Protein AF-A0A8T4EP90-F1 (afdb_monomer)

Foldseek 3Di:
DALQVVLLVLLQLPVLLVLLLQLVLQCVQQVHDCQLQVLSVLLNVLSPDDPPDHDHYHHDPFVVSSLVSLVVSLVVLVVSLVVLVVSLVVLVVVLVVCVVPVVVNVPSNVSSVNRNVSSVSSNVSSVSSNVSSVCSQVSNPDVSVVQNVQVVVVHDDPDRDHVVVPDPDDPPPPDD

Solvent-accessible surface area (backbone atoms only — not comparable to full-atom values): 9511 Å² total; per-residue (Å²): 133,53,70,41,56,53,30,52,59,69,37,58,35,58,67,62,10,48,53,31,39,43,52,44,23,12,42,51,55,58,65,54,58,68,75,44,48,42,28,43,49,50,25,10,45,48,35,65,44,62,89,85,74,78,59,87,37,71,45,62,87,30,42,59,61,50,47,48,52,51,53,52,52,47,51,52,38,50,52,51,39,52,54,41,52,54,50,47,55,52,46,51,52,52,43,57,60,33,62,76,45,47,88,84,24,52,66,63,43,51,39,45,65,64,18,51,60,46,34,54,51,32,42,55,27,36,52,52,24,46,56,27,53,73,46,28,36,64,51,54,31,71,72,43,31,53,52,44,54,42,46,76,72,75,44,79,77,96,62,82,47,36,69,88,77,70,46,82,72,73,79,82,72,80,74,130

Structure (mmCIF, N/CA/C/O backbone):
data_AF-A0A8T4EP90-F1
#
_entry.id   AF-A0A8T4EP90-F1
#
loop_
_atom_site.group_PDB
_atom_site.id
_atom_site.type_symbol
_atom_site.label_atom_id
_atom_site.label_alt_id
_atom_site.label_comp_id
_atom_site.label_asym_id
_atom_site.label_entity_id
_atom_site.label_seq_id
_atom_site.pdbx_PDB_ins_code
_atom_site.Cartn_x
_atom_site.Cartn_y
_atom_site.Cartn_z
_atom_site.occupancy
_atom_site.B_iso_or_equiv
_atom_site.auth_seq_id
_atom_site.auth_comp_id
_atom_site.auth_asym_id
_atom_site.auth_atom_id
_atom_site.pdbx_PDB_model_num
ATOM 1 N N . MET A 1 1 ? 20.421 -7.827 -10.007 1.00 71.38 1 MET A N 1
ATOM 2 C CA . MET A 1 1 ? 18.944 -7.724 -9.978 1.00 71.38 1 MET A CA 1
ATOM 3 C C . MET A 1 1 ? 18.507 -6.956 -11.224 1.00 71.38 1 MET A C 1
ATOM 5 O O . MET A 1 1 ? 19.056 -5.888 -11.461 1.00 71.38 1 MET A O 1
ATOM 9 N N . SER A 1 2 ? 17.631 -7.509 -12.069 1.00 92.44 2 SER A N 1
ATOM 10 C CA . SER A 1 2 ? 17.156 -6.836 -13.295 1.00 92.44 2 SER A CA 1
ATOM 11 C C . SER A 1 2 ? 16.141 -5.724 -12.980 1.00 92.44 2 SER A C 1
ATOM 13 O O . SER A 1 2 ? 15.472 -5.794 -11.947 1.00 92.44 2 SER A O 1
ATOM 15 N N . ILE A 1 3 ? 15.981 -4.741 -13.881 1.00 93.00 3 ILE A N 1
ATOM 16 C CA . ILE A 1 3 ? 14.964 -3.662 -13.803 1.00 93.00 3 ILE A CA 1
ATOM 17 C C . ILE A 1 3 ? 13.574 -4.237 -13.497 1.00 93.00 3 ILE A C 1
ATOM 19 O O . ILE A 1 3 ? 12.892 -3.791 -12.578 1.00 93.00 3 ILE A O 1
ATOM 23 N N . TYR A 1 4 ? 13.192 -5.293 -14.217 1.00 94.38 4 TYR A N 1
ATOM 24 C CA . TYR A 1 4 ? 11.919 -5.971 -13.999 1.00 94.38 4 TYR A CA 1
ATOM 25 C C . TYR A 1 4 ? 11.822 -6.596 -12.602 1.00 94.38 4 TYR A C 1
ATOM 27 O O . TYR A 1 4 ? 10.838 -6.377 -11.908 1.00 94.38 4 TYR A O 1
ATOM 35 N N . SER A 1 5 ? 12.846 -7.335 -12.156 1.00 95.62 5 SER A N 1
ATOM 36 C CA . SER A 1 5 ? 12.818 -7.983 -10.834 1.00 95.62 5 SER A CA 1
ATOM 37 C C . SER A 1 5 ? 12.753 -6.981 -9.677 1.00 95.62 5 SER A C 1
ATOM 39 O O . SER A 1 5 ? 12.045 -7.227 -8.705 1.00 95.62 5 SER A O 1
ATOM 41 N N . ALA A 1 6 ? 13.421 -5.829 -9.799 1.00 95.75 6 ALA A N 1
ATOM 42 C CA . ALA A 1 6 ? 13.347 -4.763 -8.804 1.00 95.75 6 ALA A CA 1
ATOM 43 C C . ALA A 1 6 ? 11.938 -4.148 -8.742 1.00 95.75 6 ALA A C 1
ATOM 45 O O . ALA A 1 6 ? 11.396 -3.960 -7.652 1.00 95.75 6 ALA A O 1
ATOM 46 N N . ALA A 1 7 ? 11.318 -3.898 -9.901 1.00 96.50 7 ALA A N 1
ATOM 47 C CA . ALA A 1 7 ? 9.940 -3.423 -9.965 1.00 96.50 7 ALA A CA 1
ATOM 48 C C . ALA A 1 7 ? 8.939 -4.452 -9.430 1.00 96.50 7 ALA A C 1
ATOM 50 O O . ALA A 1 7 ? 8.045 -4.088 -8.672 1.00 96.50 7 ALA A O 1
ATOM 51 N N . ALA A 1 8 ? 9.105 -5.730 -9.778 1.00 96.62 8 ALA A N 1
ATOM 52 C CA . ALA A 1 8 ? 8.249 -6.814 -9.308 1.00 96.62 8 ALA A CA 1
ATOM 53 C C . ALA A 1 8 ? 8.319 -6.968 -7.782 1.00 96.62 8 ALA A C 1
ATOM 55 O O . ALA A 1 8 ? 7.281 -7.038 -7.134 1.00 96.62 8 ALA A O 1
ATOM 56 N N . HIS A 1 9 ? 9.523 -6.930 -7.203 1.00 96.38 9 HIS A N 1
ATOM 57 C CA . HIS A 1 9 ? 9.708 -6.974 -5.752 1.00 96.38 9 HIS A CA 1
ATOM 58 C C . HIS A 1 9 ? 9.032 -5.788 -5.051 1.00 96.38 9 HIS A C 1
ATOM 60 O O . HIS A 1 9 ? 8.383 -5.950 -4.022 1.00 96.38 9 HIS A O 1
ATOM 66 N N . LEU A 1 10 ? 9.152 -4.576 -5.602 1.00 95.62 10 LEU A N 1
ATOM 67 C CA . LEU A 1 10 ? 8.500 -3.407 -5.011 1.00 95.62 10 LEU A CA 1
ATOM 68 C C . LEU A 1 10 ? 6.972 -3.432 -5.184 1.00 95.62 10 LEU A C 1
ATOM 70 O O . LEU A 1 10 ? 6.253 -2.955 -4.303 1.00 95.62 10 LEU A O 1
ATOM 74 N N . ALA A 1 11 ? 6.482 -3.992 -6.292 1.00 96.12 11 ALA A N 1
ATOM 75 C CA . ALA A 1 11 ? 5.060 -4.158 -6.576 1.00 96.12 11 ALA A CA 1
ATOM 76 C C . ALA A 1 11 ? 4.397 -5.275 -5.752 1.00 96.12 11 ALA A C 1
ATOM 78 O O . ALA A 1 11 ? 3.170 -5.276 -5.604 1.00 96.12 11 ALA A O 1
ATOM 79 N N . ASP A 1 12 ? 5.188 -6.196 -5.199 1.00 96.12 12 ASP A N 1
ATOM 80 C CA . ASP A 1 12 ? 4.699 -7.222 -4.290 1.00 96.12 12 ASP A CA 1
ATOM 81 C C . ASP A 1 12 ? 4.203 -6.594 -2.982 1.00 96.12 12 ASP A C 1
ATOM 83 O O . ASP A 1 12 ? 4.953 -6.020 -2.193 1.00 96.12 12 ASP A O 1
ATOM 87 N N . THR A 1 13 ? 2.895 -6.692 -2.772 1.00 96.12 13 THR A N 1
ATOM 88 C CA . THR A 1 13 ? 2.163 -6.130 -1.630 1.00 96.12 13 THR A CA 1
ATOM 89 C C . THR A 1 13 ? 1.658 -7.219 -0.683 1.00 96.12 13 THR A C 1
ATOM 91 O O . THR A 1 13 ? 0.879 -6.924 0.224 1.00 96.12 13 THR A O 1
ATOM 94 N N . SER A 1 14 ? 2.117 -8.463 -0.860 1.00 94.44 14 SER A N 1
ATOM 95 C CA . SER A 1 14 ? 1.682 -9.636 -0.096 1.00 94.44 14 SER A CA 1
ATOM 96 C C . SER A 1 14 ? 1.871 -9.474 1.412 1.00 94.44 14 SER A C 1
ATOM 98 O O . SER A 1 14 ? 0.945 -9.763 2.164 1.00 94.44 14 SER A O 1
ATOM 100 N N . GLU A 1 15 ? 3.009 -8.943 1.855 1.00 94.44 15 GLU A N 1
ATOM 101 C CA . GLU A 1 15 ? 3.286 -8.689 3.273 1.00 94.44 15 GLU A CA 1
ATOM 102 C C . GLU A 1 15 ? 2.300 -7.676 3.877 1.00 94.44 15 GLU A C 1
ATOM 104 O O . GLU A 1 15 ? 1.651 -7.960 4.881 1.00 94.44 15 GLU A O 1
ATOM 109 N N . LEU A 1 16 ? 2.097 -6.529 3.218 1.00 96.06 16 LEU A N 1
ATOM 110 C CA . LEU A 1 16 ? 1.155 -5.499 3.679 1.00 96.06 16 LEU A CA 1
ATOM 111 C C . LEU A 1 16 ? -0.293 -6.017 3.681 1.00 96.06 16 LEU A C 1
ATOM 113 O O . LEU A 1 16 ? -1.055 -5.757 4.614 1.00 96.06 16 LEU A O 1
ATOM 117 N N . SER A 1 17 ? -0.666 -6.774 2.646 1.00 95.00 17 SER A N 1
ATOM 118 C CA . SER A 1 17 ? -1.953 -7.467 2.559 1.00 95.00 17 SER A CA 1
ATOM 119 C C . SER A 1 17 ? -2.134 -8.438 3.723 1.00 95.00 17 SER A C 1
ATOM 121 O O . SER A 1 17 ? -3.174 -8.425 4.383 1.00 95.00 17 SER A O 1
ATOM 123 N N . HIS A 1 18 ? -1.113 -9.240 4.028 1.00 93.31 18 HIS A N 1
ATOM 124 C CA . HIS A 1 18 ? -1.136 -10.192 5.129 1.00 93.31 18 HIS A CA 1
ATOM 125 C C . HIS A 1 18 ? -1.312 -9.487 6.477 1.00 93.31 18 HIS A C 1
ATOM 127 O O . HIS A 1 18 ? -2.208 -9.859 7.234 1.00 93.31 18 HIS A O 1
ATOM 133 N N . THR A 1 19 ? -0.554 -8.421 6.739 1.00 94.88 19 THR A N 1
ATOM 134 C CA . THR A 1 19 ? -0.686 -7.602 7.954 1.00 94.88 19 THR A CA 1
ATOM 135 C C . THR A 1 19 ? -2.100 -7.034 8.104 1.00 94.88 19 THR A C 1
ATOM 137 O O . THR A 1 19 ? -2.748 -7.242 9.131 1.00 94.88 19 THR A O 1
ATOM 140 N N . ALA A 1 20 ? -2.651 -6.405 7.061 1.00 94.62 20 ALA A N 1
ATOM 141 C CA . ALA A 1 20 ? -4.017 -5.872 7.090 1.00 94.62 20 ALA A CA 1
ATOM 142 C C . ALA A 1 20 ? -5.083 -6.972 7.294 1.00 94.62 20 ALA A C 1
ATOM 144 O O . ALA A 1 20 ? -6.101 -6.779 7.971 1.00 94.62 20 ALA A O 1
ATOM 145 N N . SER A 1 21 ? -4.837 -8.162 6.746 1.00 93.00 21 SER A N 1
ATOM 146 C CA . SER A 1 21 ? -5.701 -9.335 6.914 1.00 93.00 21 SER A CA 1
ATOM 147 C C . SER A 1 21 ? -5.674 -9.862 8.344 1.00 93.00 21 SER A C 1
ATOM 149 O O . SER A 1 21 ? -6.725 -10.180 8.906 1.00 93.00 21 SER A O 1
ATOM 151 N N . GLN A 1 22 ? -4.489 -9.926 8.956 1.00 93.81 22 GLN A N 1
ATOM 152 C CA . GLN A 1 22 ? -4.345 -10.276 10.363 1.00 93.81 22 GLN A CA 1
ATOM 153 C C . GLN A 1 22 ? -5.101 -9.269 11.228 1.00 93.81 22 GLN A C 1
ATOM 155 O O . GLN A 1 22 ? -5.919 -9.680 12.045 1.00 93.81 22 GLN A O 1
ATOM 160 N N . MET A 1 23 ? -4.932 -7.965 10.994 1.00 93.81 23 MET A N 1
ATOM 161 C CA . MET A 1 23 ? -5.676 -6.933 11.725 1.00 93.81 23 MET A CA 1
ATOM 162 C C . MET A 1 23 ? -7.193 -7.130 11.619 1.00 93.81 23 MET A C 1
ATOM 164 O O . MET A 1 23 ? -7.888 -7.097 12.633 1.00 93.81 23 MET A O 1
ATOM 168 N N . THR A 1 24 ? -7.703 -7.434 10.422 1.00 92.06 24 THR A N 1
ATOM 169 C CA . THR A 1 24 ? -9.124 -7.750 10.190 1.00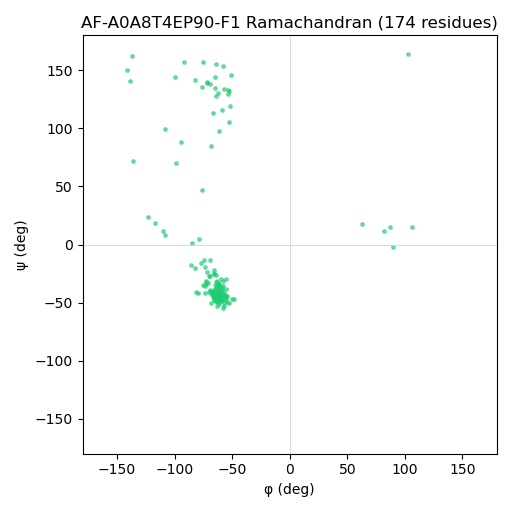 92.06 24 THR A CA 1
ATOM 170 C C . THR A 1 24 ? -9.593 -8.951 11.023 1.00 92.06 24 THR A C 1
ATOM 172 O O . THR A 1 24 ? -10.662 -8.910 11.638 1.00 92.06 24 THR A O 1
ATOM 175 N N . ALA A 1 25 ? -8.799 -10.025 11.070 1.00 91.69 25 ALA A N 1
ATOM 176 C CA . ALA A 1 25 ? -9.097 -11.198 11.888 1.00 91.69 25 ALA A CA 1
ATOM 177 C C . ALA A 1 25 ? -9.113 -10.860 13.384 1.00 91.69 25 ALA A C 1
ATOM 179 O O . ALA A 1 25 ? -10.020 -11.281 14.100 1.00 91.69 25 ALA A O 1
ATOM 180 N N . ARG A 1 26 ? -8.158 -10.049 13.849 1.00 92.94 26 ARG A N 1
ATOM 181 C CA . ARG A 1 26 ? -8.088 -9.597 15.243 1.00 92.94 26 ARG A CA 1
ATOM 182 C C . ARG A 1 26 ? -9.284 -8.723 15.624 1.00 92.94 26 ARG A C 1
ATOM 184 O O . ARG A 1 26 ? -9.871 -8.963 16.673 1.00 92.94 26 ARG A O 1
ATOM 191 N N . CYS A 1 27 ? -9.705 -7.793 14.759 1.00 89.94 27 CYS A N 1
ATOM 192 C CA . CYS A 1 27 ? -10.914 -6.985 14.966 1.00 89.94 27 CYS A CA 1
ATOM 193 C C . CYS A 1 27 ? -12.155 -7.868 15.152 1.00 89.94 27 CYS A C 1
ATOM 195 O O . CYS A 1 27 ? -12.925 -7.664 16.091 1.00 89.94 27 CYS A O 1
ATOM 197 N N . ARG A 1 28 ? -12.315 -8.894 14.307 1.00 89.62 28 ARG A N 1
ATOM 198 C CA . ARG A 1 28 ? -13.406 -9.869 14.435 1.00 89.62 28 ARG A CA 1
ATOM 199 C C . ARG A 1 28 ? -13.341 -10.631 15.757 1.00 89.62 28 ARG A C 1
ATOM 201 O O . ARG A 1 28 ? -14.362 -10.754 16.421 1.00 89.62 28 ARG A O 1
ATOM 208 N N . SER A 1 29 ? -12.162 -11.108 16.152 1.00 89.75 29 SER A N 1
ATOM 209 C CA . SER A 1 29 ? -11.971 -11.823 17.421 1.00 89.75 29 SER A CA 1
ATOM 210 C C . SER A 1 29 ? -12.193 -10.944 18.653 1.00 89.75 29 SER A C 1
ATOM 212 O O . SER A 1 29 ? -12.555 -11.461 19.704 1.00 89.75 29 SER A O 1
ATOM 214 N N . THR A 1 30 ? -12.008 -9.627 18.536 1.00 88.69 30 THR A N 1
ATOM 215 C CA . THR A 1 30 ? -12.379 -8.654 19.578 1.00 88.69 30 THR A CA 1
ATOM 216 C C . THR A 1 30 ? -13.896 -8.425 19.658 1.00 88.69 30 THR A C 1
ATOM 218 O O . THR A 1 30 ? -14.371 -7.859 20.635 1.00 88.69 30 THR A O 1
ATOM 221 N N . GLY A 1 31 ? -14.672 -8.877 18.667 1.00 88.00 31 GLY A N 1
ATOM 222 C CA . GLY A 1 31 ? -16.122 -8.669 18.610 1.00 88.00 31 GLY A CA 1
ATOM 223 C C . GLY A 1 31 ? -16.537 -7.348 17.958 1.00 88.00 31 GLY A C 1
ATOM 224 O O . GLY A 1 31 ? -17.690 -6.944 18.083 1.00 88.00 31 GLY A O 1
ATOM 225 N N . LEU A 1 32 ? -15.627 -6.672 17.245 1.00 85.75 32 LEU A N 1
ATOM 226 C CA . LEU A 1 32 ? -15.975 -5.469 16.492 1.00 85.75 32 LEU A CA 1
ATOM 227 C C . LEU A 1 32 ? -16.960 -5.793 15.364 1.00 85.75 32 LEU A C 1
ATOM 229 O O . LEU A 1 32 ? -16.851 -6.823 14.687 1.00 85.75 32 LEU A O 1
ATOM 233 N N . THR A 1 33 ? -17.883 -4.868 15.099 1.00 86.81 33 THR A N 1
ATOM 234 C CA . THR A 1 33 ? -18.768 -4.975 13.934 1.00 86.81 33 THR A CA 1
ATOM 235 C C . THR A 1 33 ? -17.980 -4.706 12.645 1.00 86.81 33 THR A C 1
ATOM 237 O O . THR A 1 33 ? -17.146 -3.798 12.627 1.00 86.81 33 THR A O 1
ATOM 240 N N . PRO A 1 34 ? -18.216 -5.447 11.543 1.00 87.06 34 PRO A N 1
ATOM 241 C CA . PRO A 1 34 ? -17.495 -5.240 10.282 1.00 87.06 34 PRO A CA 1
ATOM 242 C C . PRO A 1 34 ? -17.563 -3.811 9.731 1.00 87.06 34 PRO A C 1
ATOM 244 O O . PRO A 1 34 ? -16.619 -3.357 9.088 1.00 87.06 34 PRO A O 1
ATOM 247 N N . SER A 1 35 ? -18.652 -3.087 10.003 1.00 86.62 35 SER A N 1
ATOM 248 C CA . SER A 1 35 ? -18.805 -1.677 9.635 1.00 86.62 35 SER A CA 1
ATOM 249 C C . SER A 1 35 ? -17.757 -0.775 10.285 1.00 86.62 35 SER A C 1
ATOM 251 O O . SER A 1 35 ? -17.280 0.138 9.618 1.00 86.62 35 SER A O 1
ATOM 253 N N . SER A 1 36 ? -17.356 -1.057 11.528 1.00 84.88 36 SER A N 1
ATOM 254 C CA . SER A 1 36 ? -16.397 -0.239 12.285 1.00 84.88 36 SER A CA 1
ATOM 255 C C . SER A 1 36 ? -14.959 -0.356 11.770 1.00 84.88 36 SER A C 1
ATOM 257 O O . SER A 1 36 ? -14.167 0.550 11.974 1.00 84.88 36 SER A O 1
ATOM 259 N N . TYR A 1 37 ? -14.594 -1.448 11.087 1.00 88.31 37 TYR A N 1
ATOM 260 C CA . TYR A 1 37 ? -13.238 -1.654 10.542 1.00 88.31 37 TYR A CA 1
ATOM 261 C C . TYR A 1 37 ? -13.228 -1.909 9.029 1.00 88.31 37 TYR A C 1
ATOM 263 O O . TYR A 1 37 ? -12.283 -2.486 8.484 1.00 88.31 37 TYR A O 1
ATOM 271 N N . ARG A 1 38 ? -14.264 -1.450 8.316 1.00 90.12 38 ARG A N 1
ATOM 272 C CA . ARG A 1 38 ? -14.381 -1.606 6.857 1.00 90.12 38 ARG A CA 1
ATOM 273 C C . ARG A 1 38 ? -13.197 -0.992 6.098 1.00 90.12 38 ARG A C 1
ATOM 275 O O . ARG A 1 38 ? -12.817 -1.511 5.051 1.00 90.12 38 ARG A O 1
ATOM 282 N N . GLY A 1 39 ? -12.587 0.078 6.616 1.00 91.06 39 GLY A N 1
ATOM 283 C CA . GLY A 1 39 ? -11.335 0.649 6.116 1.00 91.06 39 GLY A CA 1
ATOM 284 C C . GLY A 1 39 ? -10.214 -0.386 6.048 1.00 91.06 39 GLY A C 1
ATOM 285 O O . GLY A 1 39 ? -9.634 -0.575 4.984 1.00 91.06 39 GLY A O 1
ATOM 286 N N . ILE A 1 40 ? -9.993 -1.135 7.131 1.00 91.75 40 ILE A N 1
ATOM 287 C CA . ILE A 1 40 ? -8.955 -2.176 7.224 1.00 91.75 40 ILE A CA 1
ATOM 288 C C . ILE A 1 40 ? -9.253 -3.341 6.265 1.00 91.75 40 ILE A C 1
ATOM 290 O O . ILE A 1 40 ? -8.351 -3.826 5.582 1.00 91.75 40 ILE A O 1
ATOM 294 N N . ILE A 1 41 ? -10.525 -3.738 6.129 1.00 91.56 41 ILE A N 1
ATOM 295 C CA . ILE A 1 41 ? -10.940 -4.749 5.138 1.00 91.56 41 ILE A CA 1
ATOM 296 C C . ILE A 1 41 ? -10.588 -4.281 3.719 1.00 91.56 41 ILE A C 1
ATOM 298 O O . ILE A 1 41 ? -9.991 -5.026 2.940 1.00 91.56 41 ILE A O 1
ATOM 302 N N . ALA A 1 42 ? -10.941 -3.038 3.381 1.00 92.62 42 ALA A N 1
ATOM 303 C CA . ALA A 1 42 ? -10.687 -2.469 2.062 1.00 92.62 42 ALA A CA 1
ATOM 304 C C . ALA A 1 42 ? -9.185 -2.375 1.750 1.00 92.62 42 ALA A C 1
ATOM 306 O O . ALA A 1 42 ? -8.788 -2.595 0.608 1.00 92.62 42 ALA A O 1
ATOM 307 N N . VAL A 1 43 ? -8.353 -2.101 2.759 1.00 94.75 43 VAL A N 1
ATOM 308 C CA . VAL A 1 43 ? -6.886 -2.107 2.649 1.00 94.75 43 VAL A CA 1
ATOM 309 C C . VAL A 1 43 ? -6.374 -3.491 2.273 1.00 94.75 43 VAL A C 1
ATOM 311 O O . VAL A 1 43 ? -5.647 -3.618 1.290 1.00 94.75 43 VAL A O 1
ATOM 314 N N . ALA A 1 44 ? -6.793 -4.532 2.999 1.00 93.44 44 ALA A N 1
ATOM 315 C CA . ALA A 1 44 ? -6.364 -5.899 2.719 1.00 93.44 44 ALA A CA 1
ATOM 316 C C . ALA A 1 44 ? -6.732 -6.324 1.285 1.00 93.44 44 ALA A C 1
ATOM 318 O O . ALA A 1 44 ? -5.889 -6.831 0.546 1.00 93.44 44 ALA A O 1
ATOM 319 N N . VAL A 1 45 ? -7.964 -6.036 0.850 1.00 92.88 45 VAL A N 1
ATOM 320 C CA . VAL A 1 45 ? -8.425 -6.329 -0.519 1.00 92.88 45 VAL A CA 1
ATOM 321 C C . VAL A 1 45 ? -7.625 -5.545 -1.563 1.00 92.88 45 VAL A C 1
ATOM 323 O O . VAL A 1 45 ? -7.181 -6.117 -2.558 1.00 92.88 45 VAL A O 1
ATOM 326 N N . ALA A 1 46 ? -7.390 -4.250 -1.341 1.00 94.69 46 ALA A N 1
ATOM 327 C CA . ALA A 1 46 ? -6.642 -3.409 -2.275 1.00 94.69 46 ALA A CA 1
ATOM 328 C C . ALA A 1 46 ? -5.191 -3.870 -2.466 1.00 94.69 46 ALA A C 1
ATOM 330 O O . ALA A 1 46 ? -4.647 -3.760 -3.567 1.00 94.69 46 ALA A O 1
ATOM 331 N N . LEU A 1 47 ? -4.582 -4.412 -1.412 1.00 94.31 47 LEU A N 1
ATOM 332 C CA . LEU A 1 47 ? -3.220 -4.944 -1.411 1.00 94.31 47 LEU A CA 1
ATOM 333 C C . LEU A 1 47 ? -3.138 -6.399 -1.904 1.00 94.31 47 LEU A C 1
ATOM 335 O O . LEU A 1 47 ? -2.050 -6.960 -1.981 1.00 94.31 47 LEU A O 1
ATOM 339 N N . GLY A 1 48 ? -4.263 -7.004 -2.296 1.00 91.12 48 GLY A N 1
ATOM 340 C CA . GLY A 1 48 ? -4.285 -8.298 -2.976 1.00 91.12 48 GLY A CA 1
ATOM 341 C C . GLY A 1 48 ? -4.752 -9.479 -2.129 1.00 91.12 48 GLY A C 1
ATOM 342 O O . GLY A 1 48 ? -4.545 -10.617 -2.545 1.00 91.12 48 GLY A O 1
ATOM 343 N N . LEU A 1 49 ? -5.382 -9.260 -0.969 1.00 85.69 49 LEU A N 1
ATOM 344 C CA . LEU A 1 49 ? -6.050 -10.349 -0.257 1.00 85.69 49 LEU A CA 1
ATOM 345 C C . LEU A 1 49 ? -7.210 -10.894 -1.101 1.00 85.69 49 LEU A C 1
ATOM 347 O O . LEU A 1 49 ? -8.106 -10.149 -1.506 1.00 85.69 49 LEU A O 1
ATOM 351 N N . ALA A 1 50 ? -7.229 -12.211 -1.303 1.00 76.75 50 ALA A N 1
ATOM 352 C CA . ALA A 1 50 ? -8.363 -12.886 -1.916 1.00 76.75 50 ALA A CA 1
ATOM 353 C C . ALA A 1 50 ? -9.621 -12.776 -1.024 1.00 76.75 50 ALA A C 1
ATOM 355 O O . ALA A 1 50 ? -9.544 -13.037 0.186 1.00 76.75 50 ALA A O 1
ATOM 356 N N . PRO A 1 51 ? -10.795 -12.446 -1.596 1.00 61.75 51 PRO A N 1
ATOM 357 C CA . PRO A 1 51 ? -12.060 -12.477 -0.871 1.00 61.75 51 PRO A CA 1
ATOM 358 C C . PRO A 1 51 ? -12.273 -13.841 -0.204 1.00 61.75 51 PRO A C 1
ATOM 360 O O . PRO A 1 51 ? -12.100 -14.881 -0.832 1.00 61.75 51 PRO A O 1
ATOM 363 N N . GLY A 1 52 ? -12.648 -13.847 1.076 1.00 61.56 52 GLY A N 1
ATOM 364 C CA . GLY A 1 52 ? -12.930 -15.084 1.813 1.00 61.56 52 GLY A CA 1
ATOM 365 C C . GLY A 1 52 ? -11.733 -15.724 2.520 1.00 61.56 52 GLY A C 1
ATOM 366 O O . GLY A 1 52 ? -11.941 -16.686 3.259 1.00 61.56 52 GLY A O 1
ATOM 367 N N . SER A 1 53 ? -10.520 -15.173 2.395 1.00 66.81 53 SER A N 1
ATOM 368 C CA . SER A 1 53 ? -9.398 -15.575 3.250 1.00 66.81 53 SER A CA 1
ATOM 369 C C . SER A 1 53 ? -9.753 -15.341 4.725 1.00 66.81 53 SER A C 1
ATOM 371 O O . SER A 1 53 ? -10.026 -14.216 5.154 1.00 66.81 53 SER A O 1
ATOM 373 N N . ARG A 1 54 ? -9.821 -16.425 5.505 1.00 68.31 54 ARG A N 1
ATOM 374 C CA . ARG A 1 54 ? -10.095 -16.389 6.946 1.00 68.31 54 ARG A CA 1
ATOM 375 C C . ARG A 1 54 ? -8.813 -16.723 7.685 1.00 68.31 54 ARG A C 1
ATOM 377 O O . ARG A 1 54 ? -8.466 -17.889 7.831 1.00 68.31 54 ARG A O 1
ATOM 384 N N . LEU A 1 55 ? -8.134 -15.692 8.168 1.00 76.56 55 LEU A N 1
ATOM 385 C CA . LEU A 1 55 ? -7.067 -15.872 9.140 1.00 76.56 55 LEU A CA 1
ATOM 386 C C . LEU A 1 55 ? -7.677 -16.006 10.537 1.00 76.56 55 LEU A C 1
ATOM 388 O O . LEU A 1 55 ? -8.650 -15.325 10.869 1.00 76.56 55 LEU A O 1
ATOM 392 N N . ALA A 1 56 ? -7.102 -16.889 11.347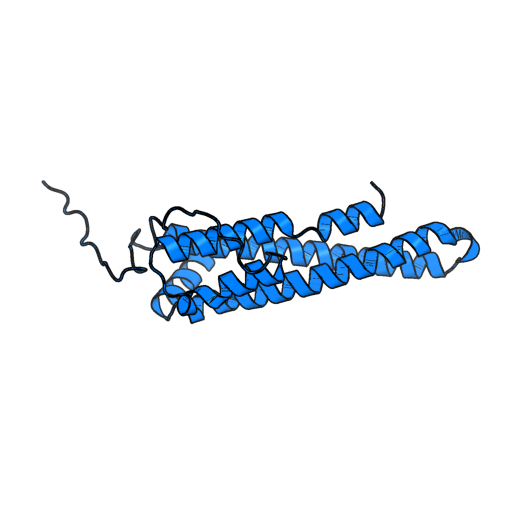 1.00 77.75 56 ALA A N 1
ATOM 393 C CA . ALA A 1 56 ? -7.317 -16.865 12.784 1.00 77.75 56 ALA A CA 1
ATOM 394 C C . ALA A 1 56 ? -6.478 -15.724 13.373 1.00 77.75 56 ALA A C 1
ATOM 396 O O . ALA A 1 56 ? -5.319 -15.545 13.005 1.00 77.75 56 ALA A O 1
ATOM 397 N N . GLY A 1 57 ? -7.061 -14.942 14.277 1.00 79.69 57 GLY A N 1
ATOM 398 C CA . GLY A 1 57 ? -6.365 -13.852 14.955 1.00 79.69 57 GLY A CA 1
ATOM 399 C C . GLY A 1 57 ? -6.737 -13.824 16.427 1.00 79.69 57 GLY A C 1
ATOM 400 O O . GLY A 1 57 ? -7.897 -14.038 16.778 1.00 79.69 57 GLY A O 1
ATOM 401 N N . ARG A 1 58 ? -5.768 -13.550 17.301 1.00 89.12 58 ARG A N 1
ATOM 402 C CA . ARG A 1 58 ? -6.048 -13.262 18.711 1.00 89.12 58 ARG A CA 1
ATOM 403 C C . ARG A 1 58 ? -6.689 -11.878 18.821 1.00 89.12 58 ARG A C 1
ATOM 405 O O . ARG A 1 58 ? -6.237 -10.938 18.168 1.00 89.12 58 ARG A O 1
ATOM 412 N N . ALA A 1 59 ? -7.704 -11.740 19.671 1.00 89.00 59 ALA A N 1
ATOM 413 C CA . ALA A 1 59 ? -8.306 -10.441 19.967 1.00 89.00 59 ALA A CA 1
ATOM 414 C C . ALA A 1 59 ? -7.242 -9.396 20.362 1.00 89.00 59 ALA A C 1
ATOM 416 O O . ALA A 1 59 ? -6.235 -9.723 21.005 1.00 89.00 59 ALA A O 1
ATOM 417 N N . TRP A 1 60 ? -7.465 -8.138 19.986 1.00 90.00 60 TRP A N 1
ATOM 418 C CA . TRP A 1 60 ? -6.717 -6.995 20.519 1.00 90.00 60 TRP A CA 1
ATOM 419 C C . TRP A 1 60 ? -6.774 -7.003 22.049 1.00 90.00 60 TRP A C 1
ATOM 421 O O . TRP A 1 60 ? -7.843 -7.189 22.637 1.00 90.00 60 TRP A O 1
ATOM 431 N N . GLN A 1 61 ? -5.617 -6.892 22.702 1.00 88.62 61 GLN A N 1
ATOM 432 C CA . GLN A 1 61 ? -5.564 -6.901 24.163 1.00 88.62 61 GLN A CA 1
ATOM 433 C C . GLN A 1 61 ? -5.944 -5.529 24.714 1.00 88.62 61 GLN A C 1
ATOM 435 O O . GLN A 1 61 ? -6.737 -5.457 25.656 1.00 88.62 61 GLN A O 1
ATOM 440 N N . THR A 1 62 ? -5.440 -4.474 24.073 1.00 86.06 62 THR A N 1
ATOM 441 C CA . THR A 1 62 ? -5.684 -3.073 24.422 1.00 86.06 62 THR A CA 1
ATOM 442 C C . THR A 1 62 ? -5.949 -2.237 23.174 1.00 86.06 62 THR A C 1
ATOM 444 O O . THR A 1 62 ? -5.598 -2.614 22.053 1.00 86.06 62 THR A O 1
ATOM 447 N N . ASP A 1 63 ? -6.534 -1.064 23.373 1.00 83.62 63 ASP A N 1
ATOM 448 C CA . ASP A 1 63 ? -6.811 -0.128 22.288 1.00 83.62 63 ASP A CA 1
ATOM 449 C C . ASP A 1 63 ? -5.544 0.544 21.768 1.00 83.62 63 ASP A C 1
ATOM 451 O O . ASP A 1 63 ? -5.431 0.814 20.577 1.00 83.62 63 ASP A O 1
ATOM 455 N N . VAL A 1 64 ? -4.569 0.759 22.656 1.00 84.94 64 VAL A N 1
ATOM 456 C CA . VAL A 1 64 ? -3.229 1.243 22.303 1.00 84.94 64 VAL A CA 1
ATOM 457 C C . VAL A 1 64 ? -2.577 0.292 21.301 1.00 84.94 64 VAL A C 1
ATOM 459 O O . VAL A 1 64 ? -2.037 0.742 20.296 1.00 84.94 64 VAL A O 1
ATOM 462 N N . GLU A 1 65 ? -2.668 -1.021 21.538 1.00 89.44 65 GLU A N 1
ATOM 463 C CA . GLU A 1 65 ? -2.139 -2.035 20.622 1.00 89.44 65 GLU A CA 1
ATOM 464 C C . GLU A 1 65 ? -2.790 -1.926 19.237 1.00 89.44 65 GLU A C 1
ATOM 466 O O . GLU A 1 65 ? -2.104 -1.960 18.216 1.00 89.44 65 GLU A O 1
ATOM 471 N N . PHE A 1 66 ? -4.112 -1.761 19.201 1.00 89.69 66 PHE A N 1
ATOM 472 C CA . PHE A 1 66 ? -4.851 -1.617 17.954 1.00 89.69 66 PHE A CA 1
ATOM 473 C C . PHE A 1 66 ? -4.492 -0.326 17.204 1.00 89.69 66 PHE A C 1
ATOM 475 O O . PHE A 1 66 ? -4.206 -0.374 16.008 1.00 89.69 66 PHE A O 1
ATOM 482 N N . VAL A 1 67 ? -4.468 0.817 17.896 1.00 88.94 67 VAL A N 1
ATOM 483 C CA . VAL A 1 67 ? -4.122 2.121 17.310 1.00 88.94 67 VAL A CA 1
ATOM 484 C C . VAL A 1 67 ? -2.690 2.119 16.779 1.00 88.94 67 VAL A C 1
ATOM 486 O O . VAL A 1 67 ? -2.471 2.555 15.649 1.00 88.94 67 VAL A O 1
ATOM 489 N N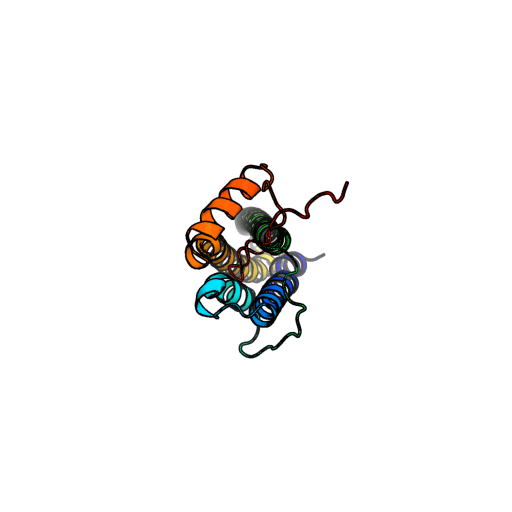 . ASN A 1 68 ? -1.735 1.574 17.538 1.00 90.38 68 ASN A N 1
ATOM 490 C CA . ASN A 1 68 ? -0.349 1.448 17.088 1.00 90.38 68 ASN A CA 1
ATOM 491 C C . ASN A 1 68 ? -0.253 0.579 15.834 1.00 90.38 68 ASN A C 1
ATOM 493 O O . ASN A 1 68 ? 0.378 0.991 14.871 1.00 90.38 68 ASN A O 1
ATOM 497 N N . ALA A 1 69 ? -0.970 -0.547 15.773 1.00 93.25 69 ALA A N 1
ATOM 498 C CA . ALA A 1 69 ? -0.974 -1.383 14.575 1.00 93.25 69 ALA A CA 1
ATOM 499 C C . ALA A 1 69 ? -1.523 -0.657 13.328 1.00 93.25 69 ALA A C 1
ATOM 501 O O . ALA A 1 69 ? -1.047 -0.902 12.220 1.00 93.25 69 ALA A O 1
ATOM 502 N N . ILE A 1 70 ? -2.505 0.245 13.481 1.00 92.62 70 ILE A N 1
ATOM 503 C CA . ILE A 1 70 ? -2.971 1.096 12.370 1.00 92.62 70 ILE A CA 1
ATOM 504 C C . ILE A 1 70 ? -1.867 2.066 11.937 1.00 92.62 70 ILE A C 1
ATOM 506 O O . ILE A 1 70 ? -1.631 2.207 10.739 1.00 92.62 70 ILE A O 1
ATOM 510 N N . ILE A 1 71 ? -1.201 2.723 12.889 1.00 92.44 71 ILE A N 1
ATOM 511 C CA . ILE A 1 71 ? -0.128 3.693 12.621 1.00 92.44 71 ILE A CA 1
ATOM 512 C C . ILE A 1 71 ? 1.077 3.016 11.957 1.00 92.44 71 ILE A C 1
ATOM 514 O O . ILE A 1 71 ? 1.631 3.555 10.997 1.00 92.44 71 ILE A O 1
ATOM 518 N N . ASP A 1 72 ? 1.454 1.827 12.418 1.00 95.38 72 ASP A N 1
ATOM 519 C CA . ASP A 1 72 ? 2.545 1.039 11.848 1.00 95.38 72 ASP A CA 1
ATOM 520 C C . ASP A 1 72 ? 2.216 0.645 10.404 1.00 95.38 72 ASP A C 1
ATOM 522 O O . ASP A 1 72 ? 2.999 0.899 9.487 1.00 95.38 72 ASP A O 1
ATOM 526 N N . LEU A 1 73 ? 1.009 0.115 10.164 1.00 95.88 73 LEU A N 1
ATOM 527 C CA . LEU A 1 73 ? 0.566 -0.231 8.815 1.00 95.88 73 LEU A CA 1
ATOM 528 C C . LEU A 1 73 ? 0.498 1.001 7.899 1.00 95.88 73 LEU A C 1
ATOM 530 O O . LEU A 1 73 ? 0.892 0.923 6.736 1.00 95.88 73 LEU A O 1
ATOM 534 N N . GLU A 1 74 ? 0.025 2.144 8.398 1.00 95.69 74 GLU A N 1
ATOM 535 C CA . GLU A 1 74 ? 0.029 3.402 7.649 1.00 95.69 74 GLU A CA 1
ATOM 536 C C . GLU A 1 74 ? 1.450 3.831 7.281 1.00 95.69 74 GLU A C 1
ATOM 538 O O . GLU A 1 74 ? 1.706 4.153 6.120 1.00 95.69 74 GLU A O 1
ATOM 543 N N . THR A 1 75 ? 2.377 3.786 8.236 1.00 96.25 75 THR A N 1
ATOM 544 C CA . THR A 1 75 ? 3.785 4.146 8.031 1.00 96.25 75 THR A CA 1
ATOM 545 C C . THR A 1 75 ? 4.424 3.268 6.959 1.00 96.25 75 THR A C 1
ATOM 547 O O . THR A 1 75 ? 5.117 3.774 6.068 1.00 96.25 75 THR A O 1
ATOM 550 N N . GLU A 1 76 ? 4.139 1.967 6.974 1.00 97.44 76 GLU A N 1
ATOM 551 C CA . GLU A 1 76 ? 4.655 1.044 5.967 1.00 97.44 76 GLU A CA 1
ATOM 552 C C . GLU A 1 76 ? 4.025 1.255 4.586 1.00 97.44 76 GLU A C 1
ATOM 554 O O . GLU A 1 76 ? 4.727 1.275 3.569 1.00 97.44 76 GLU A O 1
ATOM 559 N N . VAL A 1 77 ? 2.714 1.505 4.520 1.00 97.31 77 VAL A N 1
ATOM 560 C CA . VAL A 1 77 ? 2.022 1.849 3.268 1.00 97.31 77 VAL A CA 1
ATOM 561 C C . VAL A 1 77 ? 2.548 3.173 2.696 1.00 97.31 77 VAL A C 1
ATOM 563 O O . V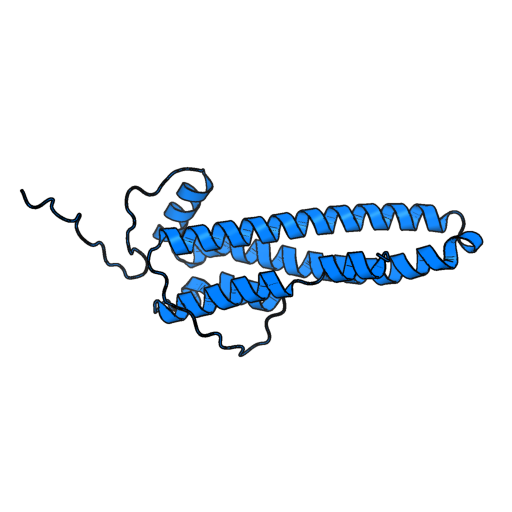AL A 1 77 ? 2.809 3.260 1.493 1.00 97.31 77 VAL A O 1
ATOM 566 N N . MET A 1 78 ? 2.774 4.191 3.530 1.00 97.56 78 MET A N 1
ATOM 567 C CA . MET A 1 78 ? 3.373 5.468 3.124 1.00 97.56 78 MET A CA 1
ATOM 568 C C . MET A 1 78 ? 4.800 5.284 2.606 1.00 97.56 78 MET A C 1
ATOM 570 O O . MET A 1 78 ? 5.147 5.802 1.540 1.00 97.56 78 MET A O 1
ATOM 574 N N . THR A 1 79 ? 5.618 4.509 3.319 1.00 97.62 79 THR A N 1
ATOM 575 C CA . THR A 1 79 ? 6.993 4.188 2.917 1.00 97.62 79 THR A CA 1
ATOM 576 C C . THR A 1 79 ? 7.007 3.455 1.580 1.00 97.62 79 THR A C 1
ATOM 578 O O . THR A 1 79 ? 7.781 3.803 0.681 1.00 97.62 79 THR A O 1
ATOM 581 N N . ARG A 1 80 ? 6.097 2.492 1.391 1.00 97.50 80 ARG A N 1
ATOM 582 C CA . ARG A 1 80 ? 5.937 1.778 0.124 1.00 97.50 80 ARG A CA 1
ATOM 583 C C . ARG A 1 80 ? 5.518 2.713 -1.008 1.00 97.50 80 ARG A C 1
ATOM 585 O O . ARG A 1 80 ? 6.075 2.616 -2.104 1.00 97.50 80 ARG A O 1
ATOM 592 N N . LEU A 1 81 ? 4.579 3.626 -0.760 1.00 98.06 81 LEU A N 1
ATOM 593 C CA . LEU A 1 81 ? 4.114 4.590 -1.758 1.00 98.06 81 LEU A CA 1
ATOM 594 C C . LEU A 1 81 ? 5.244 5.525 -2.195 1.00 98.06 81 LEU A C 1
ATOM 596 O O . LEU A 1 81 ? 5.459 5.707 -3.393 1.00 98.06 81 LEU A O 1
ATOM 600 N N . LYS A 1 82 ? 6.000 6.063 -1.231 1.00 98.25 82 LYS A N 1
ATOM 601 C CA . LYS A 1 82 ? 7.160 6.921 -1.490 1.00 98.25 82 LYS A CA 1
ATOM 602 C C . LYS A 1 82 ? 8.191 6.207 -2.366 1.00 98.25 82 LYS A C 1
ATOM 604 O O . LYS A 1 82 ? 8.511 6.708 -3.441 1.00 98.25 82 LYS A O 1
ATOM 609 N N . ARG A 1 83 ? 8.622 5.002 -1.973 1.00 98.00 83 ARG A N 1
ATOM 610 C CA . ARG A 1 83 ? 9.584 4.192 -2.748 1.00 98.00 83 ARG A CA 1
ATOM 611 C C . ARG A 1 83 ? 9.081 3.884 -4.159 1.00 98.00 83 ARG A C 1
ATOM 613 O O . ARG A 1 83 ? 9.852 3.912 -5.114 1.00 98.00 83 ARG A O 1
ATOM 620 N N . THR A 1 84 ? 7.784 3.603 -4.303 1.00 98.19 84 THR A N 1
ATOM 621 C CA . THR A 1 84 ? 7.167 3.335 -5.612 1.00 98.19 84 THR A CA 1
ATOM 622 C C . THR A 1 84 ? 7.211 4.572 -6.507 1.00 98.19 84 THR A C 1
ATOM 624 O O . THR A 1 84 ? 7.601 4.465 -7.666 1.00 98.19 84 THR A O 1
ATOM 627 N N . ASN A 1 85 ? 6.878 5.752 -5.976 1.00 98.44 85 ASN A N 1
ATOM 628 C CA . ASN A 1 85 ? 6.942 7.012 -6.723 1.00 98.44 85 ASN A CA 1
ATOM 629 C C . ASN A 1 85 ? 8.376 7.372 -7.138 1.00 98.44 85 ASN A C 1
ATOM 631 O O . ASN A 1 85 ? 8.600 7.757 -8.284 1.00 98.44 85 ASN A O 1
ATOM 635 N N . GLU A 1 86 ? 9.346 7.196 -6.238 1.00 98.31 86 GLU A N 1
ATOM 636 C CA . GLU A 1 86 ? 10.769 7.406 -6.531 1.00 98.31 86 GLU A CA 1
ATOM 637 C C . GLU A 1 86 ? 11.251 6.479 -7.658 1.00 98.31 86 GLU A C 1
ATOM 639 O O . GLU A 1 86 ? 11.935 6.921 -8.583 1.00 98.31 86 GLU A O 1
ATOM 644 N N . MET A 1 87 ? 10.857 5.200 -7.629 1.00 98.31 87 MET A N 1
ATOM 645 C CA . MET A 1 87 ? 11.232 4.242 -8.670 1.00 98.31 87 MET A CA 1
ATOM 646 C C . MET A 1 87 ? 10.557 4.541 -10.015 1.00 98.31 87 MET A C 1
ATOM 648 O O . MET A 1 87 ? 11.225 4.444 -11.043 1.00 98.31 87 MET A O 1
ATOM 652 N N . ILE A 1 88 ? 9.280 4.947 -10.018 1.00 98.62 88 ILE A N 1
ATOM 653 C CA . ILE A 1 88 ? 8.569 5.387 -11.231 1.00 98.62 88 ILE A CA 1
ATOM 654 C C . ILE A 1 88 ? 9.307 6.557 -11.875 1.00 98.62 88 ILE A C 1
ATOM 656 O O . ILE A 1 88 ? 9.704 6.449 -13.031 1.00 98.62 88 ILE A O 1
ATOM 660 N N . SER A 1 89 ? 9.560 7.626 -11.115 1.00 98.44 89 SER A N 1
ATOM 661 C CA . SER A 1 89 ? 10.241 8.819 -11.628 1.00 98.44 89 SER A CA 1
ATOM 662 C C . SER A 1 89 ? 11.627 8.479 -12.184 1.00 98.44 89 SER A C 1
ATOM 664 O O . SER A 1 89 ? 11.983 8.887 -13.289 1.00 98.44 89 SER A O 1
ATOM 666 N N . ARG A 1 90 ? 12.391 7.634 -11.479 1.00 98.31 90 ARG A N 1
ATOM 667 C CA . ARG A 1 90 ? 13.680 7.136 -11.976 1.00 98.31 90 ARG A CA 1
ATOM 668 C C . ARG A 1 90 ? 13.536 6.370 -13.294 1.00 98.31 90 ARG A C 1
ATOM 670 O O . ARG A 1 90 ? 14.358 6.554 -14.189 1.00 98.31 90 ARG A O 1
ATOM 677 N N . TYR A 1 91 ? 12.550 5.484 -13.414 1.00 98.31 91 TYR A N 1
ATOM 678 C CA . TYR A 1 91 ? 12.370 4.645 -14.604 1.00 98.31 91 TYR A CA 1
ATOM 679 C C . TYR A 1 91 ? 11.840 5.441 -15.799 1.00 98.31 91 TYR A C 1
ATOM 681 O O . TYR A 1 91 ? 12.261 5.176 -16.921 1.00 98.31 91 TYR A O 1
ATOM 689 N N . GLU A 1 92 ? 10.995 6.446 -15.574 1.00 98.38 92 GLU A N 1
ATOM 690 C CA . GLU A 1 92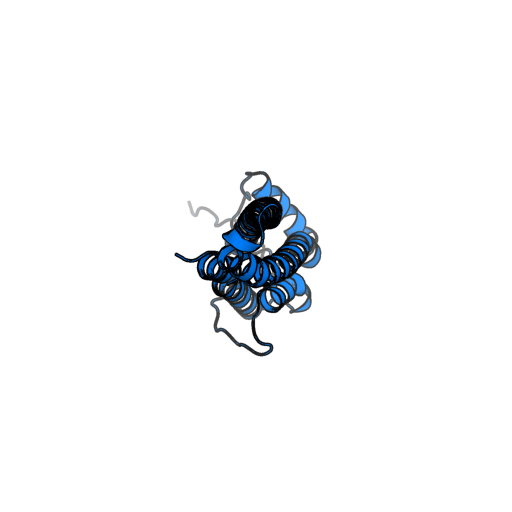 ? 10.554 7.396 -16.602 1.00 98.38 92 GLU A CA 1
ATOM 691 C C . GLU A 1 92 ? 11.732 8.211 -17.157 1.00 98.38 92 GLU A C 1
ATOM 693 O O . GLU A 1 92 ? 11.878 8.329 -18.377 1.00 98.38 92 GLU A O 1
ATOM 698 N N . THR A 1 93 ? 12.628 8.698 -16.290 1.00 98.38 93 THR A N 1
ATOM 699 C CA . THR A 1 93 ? 13.856 9.392 -16.713 1.00 98.38 93 THR A CA 1
ATOM 700 C C . THR A 1 93 ? 14.770 8.468 -17.516 1.00 98.38 93 THR A C 1
ATOM 702 O O . THR A 1 93 ? 15.247 8.840 -18.586 1.00 98.38 93 THR A O 1
ATOM 705 N N . LEU A 1 94 ? 14.988 7.235 -17.045 1.00 98.00 94 LEU A N 1
ATOM 706 C CA . LEU A 1 94 ? 15.798 6.255 -17.775 1.00 98.00 94 LEU A CA 1
ATOM 707 C C . LEU A 1 94 ? 15.185 5.898 -19.130 1.00 98.00 94 LEU A C 1
ATOM 709 O O . LEU A 1 94 ? 15.921 5.750 -20.101 1.00 98.00 94 LEU A O 1
ATOM 713 N N . LEU A 1 95 ? 13.858 5.777 -19.210 1.00 98.06 95 LEU A N 1
ATOM 714 C CA . LEU A 1 95 ? 13.166 5.480 -20.460 1.00 98.06 95 LEU A CA 1
ATOM 715 C C . LEU A 1 95 ? 13.297 6.644 -21.440 1.00 98.06 95 LEU A C 1
ATOM 717 O O . LEU A 1 95 ? 13.633 6.416 -22.597 1.00 98.06 95 LEU A O 1
ATOM 721 N N . THR A 1 96 ? 13.097 7.876 -20.971 1.00 98.31 96 THR A N 1
ATOM 722 C CA . THR A 1 96 ? 13.294 9.092 -21.773 1.00 98.31 96 THR A CA 1
ATOM 723 C C . THR A 1 96 ? 14.709 9.148 -22.347 1.00 98.31 96 THR A C 1
ATOM 725 O O . THR A 1 96 ? 14.875 9.325 -23.551 1.00 98.31 96 THR A O 1
ATOM 728 N N . ASN A 1 97 ? 15.726 8.901 -21.517 1.00 97.75 97 ASN A N 1
ATOM 729 C CA . ASN A 1 97 ? 17.123 8.894 -21.955 1.00 97.75 97 ASN A CA 1
ATOM 730 C C . ASN A 1 97 ? 17.416 7.757 -22.945 1.00 97.75 97 ASN A C 1
ATOM 732 O O . ASN A 1 97 ? 18.099 7.962 -23.944 1.00 97.75 97 ASN A O 1
ATOM 736 N N . ALA A 1 98 ? 16.882 6.559 -22.696 1.00 97.06 98 ALA A N 1
ATOM 737 C CA . ALA A 1 98 ? 17.080 5.403 -23.565 1.00 97.06 98 ALA A CA 1
ATOM 738 C C . ALA A 1 98 ? 16.455 5.606 -24.957 1.00 97.06 98 ALA A C 1
ATOM 740 O O . ALA A 1 98 ? 17.019 5.166 -25.960 1.00 97.06 98 ALA A O 1
ATOM 741 N N . LEU A 1 99 ? 15.319 6.305 -25.024 1.00 97.56 99 LEU A N 1
ATOM 742 C CA . LEU A 1 99 ? 14.624 6.631 -26.270 1.00 97.56 99 LEU A CA 1
ATOM 743 C C . LEU A 1 99 ? 15.370 7.645 -27.151 1.00 97.56 99 LEU A C 1
ATOM 745 O O . LEU A 1 99 ? 15.019 7.762 -28.321 1.00 97.56 99 LEU A O 1
ATOM 749 N N . ALA A 1 100 ? 16.395 8.336 -26.639 1.00 97.56 100 ALA A N 1
ATOM 750 C CA . ALA A 1 100 ? 17.238 9.216 -27.452 1.00 97.56 100 ALA A CA 1
ATOM 751 C C . ALA A 1 100 ? 18.116 8.439 -28.453 1.00 97.56 100 ALA A C 1
ATOM 753 O O . ALA A 1 100 ? 18.458 8.963 -29.508 1.00 97.56 100 ALA A O 1
ATOM 754 N N . GLU A 1 101 ? 18.451 7.181 -28.147 1.00 96.69 101 GLU A N 1
ATOM 755 C CA . GLU A 1 101 ? 19.221 6.288 -29.023 1.00 96.69 101 GLU A CA 1
ATOM 756 C C . GLU A 1 101 ? 18.583 4.881 -29.043 1.00 96.69 101 GLU A C 1
ATOM 758 O O . GLU A 1 101 ? 19.117 3.940 -28.446 1.00 96.69 101 GLU A O 1
ATOM 763 N N . PRO A 1 102 ? 17.412 4.706 -29.684 1.00 94.19 102 PRO A N 1
ATOM 764 C CA . PRO A 1 102 ? 16.605 3.492 -29.549 1.00 94.19 102 PRO A CA 1
ATOM 765 C C . PRO A 1 102 ? 17.315 2.237 -30.072 1.00 94.19 102 PRO A C 1
ATOM 767 O O . PRO A 1 102 ? 17.236 1.186 -29.433 1.00 94.19 102 PRO A O 1
ATOM 770 N N . ASP A 1 103 ? 18.082 2.361 -31.157 1.00 96.56 103 ASP A N 1
ATOM 771 C CA . ASP A 1 103 ? 18.816 1.243 -31.763 1.00 96.56 103 ASP A CA 1
ATOM 772 C C . ASP A 1 103 ? 19.847 0.648 -30.793 1.00 96.56 103 ASP A C 1
ATOM 774 O O . ASP A 1 103 ? 20.001 -0.570 -30.701 1.00 96.56 103 ASP A O 1
ATOM 778 N N . LYS A 1 104 ? 20.496 1.501 -29.989 1.00 95.12 104 LYS A N 1
ATOM 779 C CA . LYS A 1 104 ? 21.484 1.092 -28.978 1.00 95.12 104 LYS A CA 1
ATOM 780 C C . LYS A 1 104 ? 20.840 0.618 -27.672 1.00 95.12 104 LYS A C 1
ATOM 782 O O . LYS A 1 104 ? 21.472 -0.102 -26.903 1.00 95.12 104 LYS A O 1
ATOM 787 N N . ASN A 1 105 ? 19.583 0.992 -27.421 1.00 96.50 105 ASN A N 1
ATOM 788 C CA . ASN A 1 105 ? 18.911 0.808 -26.133 1.00 96.50 105 ASN A CA 1
ATOM 789 C C . ASN A 1 105 ? 17.688 -0.123 -26.179 1.00 96.50 105 ASN A C 1
ATOM 791 O O . ASN A 1 105 ? 16.878 -0.124 -25.248 1.00 96.50 105 ASN A O 1
ATOM 795 N N . THR A 1 106 ? 17.560 -0.960 -27.213 1.00 96.94 106 THR A N 1
ATOM 796 C CA . THR A 1 106 ? 16.416 -1.877 -27.394 1.00 96.94 106 THR A CA 1
ATOM 797 C C . THR A 1 106 ? 16.106 -2.711 -26.138 1.00 96.94 106 THR A C 1
ATOM 799 O O . THR A 1 106 ? 14.954 -2.779 -25.694 1.00 96.94 106 THR A O 1
ATOM 802 N N . ALA A 1 107 ? 17.124 -3.317 -25.513 1.00 95.44 107 ALA A N 1
ATOM 803 C CA . ALA A 1 107 ? 16.940 -4.144 -24.318 1.00 95.44 107 ALA A CA 1
ATOM 804 C C . ALA A 1 107 ? 16.520 -3.330 -23.067 1.00 95.44 107 ALA A C 1
ATOM 806 O O . ALA A 1 107 ? 15.503 -3.682 -22.459 1.00 95.44 107 ALA A O 1
ATOM 807 N N . PRO A 1 108 ? 17.203 -2.226 -22.689 1.00 95.69 108 PRO A N 1
ATOM 808 C CA . PRO A 1 108 ? 16.738 -1.328 -21.627 1.00 95.69 108 PRO A CA 1
ATOM 809 C C . PRO A 1 108 ? 15.313 -0.800 -21.827 1.00 95.69 108 PRO A C 1
ATOM 811 O O . PRO A 1 108 ? 14.518 -0.835 -20.887 1.00 95.69 108 PRO A O 1
ATOM 814 N N . ILE A 1 109 ? 14.962 -0.364 -23.043 1.00 97.94 109 ILE A N 1
ATOM 815 C CA . ILE A 1 109 ? 13.617 0.133 -23.374 1.00 97.94 109 ILE A CA 1
ATOM 816 C C . ILE A 1 109 ? 12.575 -0.952 -23.106 1.00 97.94 109 ILE A C 1
ATOM 818 O O . ILE A 1 109 ? 11.562 -0.692 -22.456 1.00 97.94 109 ILE A O 1
ATOM 822 N N . THR A 1 110 ? 12.835 -2.177 -23.567 1.00 97.69 110 THR A N 1
ATOM 823 C CA . THR A 1 110 ? 11.934 -3.318 -23.364 1.00 97.69 110 THR A CA 1
ATOM 824 C C . THR A 1 110 ? 11.741 -3.613 -21.876 1.00 97.69 110 THR A C 1
ATOM 826 O O . THR A 1 110 ? 10.608 -3.743 -21.411 1.00 97.69 110 THR A O 1
ATOM 829 N N . ALA A 1 111 ? 12.828 -3.640 -21.099 1.00 97.12 111 ALA A N 1
ATOM 830 C CA . ALA A 1 111 ? 12.764 -3.889 -19.662 1.00 97.12 111 ALA A CA 1
ATOM 831 C C . ALA A 1 111 ? 11.997 -2.790 -18.900 1.00 97.12 111 ALA A C 1
ATOM 833 O O . ALA A 1 111 ? 11.178 -3.100 -18.035 1.00 97.12 111 ALA A O 1
ATOM 834 N N . LEU A 1 112 ? 12.221 -1.515 -19.232 1.00 98.25 112 LEU A N 1
ATOM 835 C CA . LEU A 1 112 ? 11.535 -0.377 -18.609 1.00 98.25 112 LEU A CA 1
ATOM 836 C C . LEU A 1 112 ? 10.042 -0.354 -18.951 1.00 98.25 112 LEU A C 1
ATOM 838 O O . LEU A 1 112 ? 9.213 -0.149 -18.063 1.00 98.25 112 LEU A O 1
ATOM 842 N N . ARG A 1 113 ? 9.688 -0.637 -20.211 1.00 97.88 113 ARG A N 1
ATOM 843 C CA . ARG A 1 113 ? 8.290 -0.749 -20.658 1.00 97.88 113 ARG A CA 1
ATOM 844 C C . ARG A 1 113 ? 7.548 -1.902 -19.987 1.00 97.88 113 ARG A C 1
ATOM 846 O O . ARG A 1 113 ? 6.356 -1.771 -19.737 1.00 97.88 113 ARG A O 1
ATOM 853 N N . ALA A 1 114 ? 8.236 -2.994 -19.656 1.00 97.38 114 ALA A N 1
ATOM 854 C CA . ALA A 1 114 ? 7.654 -4.089 -18.881 1.00 97.38 114 ALA A CA 1
ATOM 855 C C . ALA A 1 114 ? 7.510 -3.749 -17.384 1.00 97.38 114 ALA A C 1
ATOM 857 O O . ALA A 1 114 ? 6.551 -4.170 -16.741 1.00 97.38 114 ALA A O 1
ATOM 858 N N . ALA A 1 115 ? 8.445 -2.982 -16.817 1.00 98.06 115 ALA A N 1
ATOM 859 C CA . ALA A 1 115 ? 8.488 -2.686 -15.386 1.00 98.06 115 ALA A CA 1
ATOM 860 C C . ALA A 1 115 ? 7.535 -1.560 -14.942 1.00 98.06 115 ALA A C 1
ATOM 862 O O . ALA A 1 115 ? 6.892 -1.675 -13.898 1.00 98.06 115 ALA A O 1
ATOM 863 N N . LEU A 1 116 ? 7.419 -0.475 -15.717 1.00 98.38 116 LEU A N 1
ATOM 864 C CA . LEU A 1 116 ? 6.591 0.688 -15.360 1.00 98.38 116 LEU A CA 1
ATOM 865 C C . LEU A 1 116 ? 5.110 0.339 -15.089 1.00 98.38 116 LEU A C 1
ATOM 867 O O . LEU A 1 116 ? 4.583 0.788 -14.068 1.00 98.38 116 LEU A O 1
ATOM 871 N N . PRO A 1 117 ? 4.428 -0.501 -15.899 1.00 98.25 117 PRO A N 1
ATOM 872 C CA . PRO A 1 117 ? 3.048 -0.909 -15.623 1.00 98.25 117 PRO A CA 1
ATOM 873 C C . PRO A 1 117 ? 2.856 -1.602 -14.266 1.00 98.25 117 PRO A C 1
ATOM 875 O O . PRO A 1 117 ? 1.837 -1.381 -13.600 1.00 98.25 117 PRO A O 1
ATOM 878 N N . LEU A 1 118 ? 3.836 -2.401 -13.821 1.00 97.81 118 LEU A N 1
ATOM 879 C CA . LEU A 1 118 ? 3.806 -3.036 -12.500 1.00 97.81 118 LEU A CA 1
ATOM 880 C C . LEU A 1 118 ? 3.837 -1.981 -11.393 1.00 97.81 118 LEU A C 1
ATOM 882 O O . LEU A 1 118 ? 3.021 -2.022 -10.471 1.00 97.81 118 LEU A O 1
ATOM 886 N N . LEU A 1 119 ? 4.729 -0.997 -11.521 1.00 98.31 119 LEU A N 1
ATOM 887 C CA . LEU A 1 119 ? 4.874 0.079 -10.546 1.00 98.31 119 LEU A CA 1
ATOM 888 C C . LEU A 1 119 ? 3.645 0.991 -10.499 1.00 98.31 119 LEU A C 1
ATOM 890 O O . LEU A 1 119 ? 3.201 1.344 -9.409 1.00 98.31 119 LEU A O 1
ATOM 894 N N . TYR A 1 120 ? 3.038 1.339 -11.638 1.00 98.31 120 TYR A N 1
ATOM 895 C CA . TYR A 1 120 ? 1.796 2.124 -11.636 1.00 98.31 120 TYR A CA 1
ATOM 896 C C . TYR A 1 120 ? 0.631 1.367 -10.993 1.00 98.31 120 TYR A C 1
ATOM 898 O O . TYR A 1 120 ? -0.163 1.963 -10.258 1.00 98.31 120 TYR A O 1
ATOM 906 N N . THR A 1 121 ? 0.542 0.056 -11.232 1.00 97.50 121 THR A N 1
ATOM 907 C CA . THR A 1 121 ? -0.462 -0.802 -10.590 1.00 97.50 121 THR A CA 1
ATOM 908 C C . THR A 1 121 ? -0.253 -0.837 -9.079 1.00 97.50 121 THR A C 1
ATOM 910 O O . THR A 1 121 ? -1.203 -0.620 -8.322 1.00 97.50 121 THR A O 1
ATOM 913 N N . ALA A 1 122 ? 0.990 -1.035 -8.633 1.00 96.88 122 ALA A N 1
ATOM 914 C CA . ALA A 1 122 ? 1.353 -0.996 -7.222 1.00 96.88 122 ALA A CA 1
ATOM 915 C C . ALA A 1 122 ? 1.034 0.366 -6.595 1.00 96.88 122 ALA A C 1
ATOM 917 O O . ALA A 1 122 ? 0.348 0.419 -5.577 1.00 96.88 122 ALA A O 1
ATOM 918 N N . ARG A 1 123 ? 1.420 1.472 -7.247 1.00 98.25 123 ARG A N 1
ATOM 919 C CA . ARG A 1 123 ? 1.105 2.837 -6.806 1.00 98.25 123 ARG A CA 1
ATOM 920 C C . ARG A 1 123 ? -0.392 3.004 -6.580 1.00 98.25 123 ARG A C 1
ATOM 922 O O . ARG A 1 123 ? -0.790 3.436 -5.508 1.00 98.25 123 ARG A O 1
ATOM 929 N N . ARG A 1 124 ? -1.230 2.615 -7.548 1.00 97.75 124 ARG A N 1
ATOM 930 C CA . ARG A 1 124 ? -2.693 2.732 -7.431 1.00 97.75 124 ARG A CA 1
ATOM 931 C C . ARG A 1 124 ? -3.234 1.958 -6.225 1.00 97.75 124 ARG A C 1
ATOM 933 O O . ARG A 1 124 ? -4.047 2.499 -5.481 1.00 97.75 124 ARG A O 1
ATOM 940 N N . ARG A 1 125 ? -2.784 0.714 -6.029 1.00 97.19 125 ARG A N 1
ATOM 941 C CA . ARG A 1 125 ? -3.201 -0.136 -4.901 1.00 97.19 125 ARG A CA 1
ATOM 942 C C . ARG A 1 125 ? -2.792 0.457 -3.557 1.00 97.19 125 ARG A C 1
ATOM 944 O O . ARG A 1 125 ? -3.630 0.597 -2.672 1.00 97.19 125 ARG A O 1
ATOM 951 N N . VAL A 1 126 ? -1.528 0.853 -3.431 1.00 97.50 126 VAL A N 1
ATOM 952 C CA . VAL A 1 126 ? -0.960 1.404 -2.194 1.00 97.50 126 VAL A CA 1
ATOM 953 C C . VAL A 1 126 ? -1.566 2.776 -1.874 1.00 97.50 126 VAL A C 1
ATOM 955 O O . VAL A 1 126 ? -1.912 3.029 -0.726 1.00 97.50 126 VAL A O 1
ATOM 958 N N . SER A 1 127 ? -1.788 3.644 -2.868 1.00 97.62 127 SER A N 1
ATOM 959 C CA . SER A 1 127 ? -2.484 4.925 -2.665 1.00 97.62 127 SER A CA 1
ATOM 960 C C . SER A 1 127 ? -3.926 4.736 -2.204 1.00 97.62 127 SER A C 1
ATOM 962 O O . SER A 1 127 ? -4.376 5.435 -1.299 1.00 97.62 127 SER A O 1
ATOM 964 N N . TYR A 1 128 ? -4.654 3.785 -2.797 1.00 96.56 128 TYR A N 1
ATOM 965 C CA . TYR A 1 128 ? -6.011 3.475 -2.354 1.00 96.56 128 TYR A CA 1
ATOM 966 C C . TYR A 1 128 ? -6.016 2.936 -0.918 1.00 96.56 128 TYR A C 1
ATOM 968 O O . TYR A 1 128 ? -6.796 3.408 -0.093 1.00 96.56 128 TYR A O 1
ATOM 976 N N . ALA A 1 129 ? -5.116 1.999 -0.602 1.00 96.81 129 ALA A N 1
ATOM 977 C CA . ALA A 1 129 ? -4.939 1.480 0.750 1.00 96.81 129 ALA A CA 1
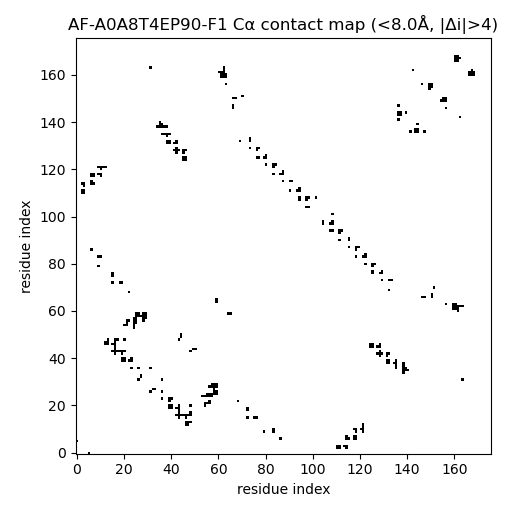ATOM 978 C C . ALA A 1 129 ? -4.661 2.608 1.758 1.00 96.81 129 ALA A C 1
ATOM 980 O O . ALA A 1 129 ? -5.331 2.682 2.785 1.00 96.81 129 ALA A O 1
ATOM 981 N N . LEU A 1 130 ? -3.759 3.539 1.435 1.00 96.25 130 LEU A N 1
ATOM 982 C CA . LEU A 1 130 ? -3.469 4.689 2.292 1.00 96.25 130 LEU A CA 1
ATOM 983 C C . LEU A 1 130 ? -4.717 5.542 2.549 1.00 96.25 130 LEU A C 1
ATOM 985 O O . LEU A 1 130 ? -5.023 5.847 3.698 1.00 96.25 130 LEU A O 1
ATOM 989 N N . GLY A 1 131 ? -5.481 5.866 1.502 1.00 94.38 131 GLY A N 1
ATOM 990 C CA . GLY A 1 131 ? -6.723 6.628 1.649 1.00 94.38 131 GLY A CA 1
ATOM 991 C C . GLY A 1 131 ? -7.749 5.934 2.553 1.00 94.38 131 GLY A C 1
ATOM 992 O O . GLY A 1 131 ? -8.443 6.593 3.324 1.00 94.38 131 GLY A O 1
ATOM 993 N N . ARG A 1 132 ? -7.823 4.597 2.511 1.00 94.12 132 ARG A N 1
ATOM 994 C CA . ARG A 1 132 ? -8.697 3.811 3.397 1.00 94.12 132 ARG A CA 1
ATOM 995 C C . ARG A 1 132 ? -8.182 3.744 4.837 1.00 94.12 132 ARG A C 1
ATOM 997 O O . ARG A 1 132 ? -9.006 3.779 5.744 1.00 94.12 132 ARG A O 1
ATOM 1004 N N . LEU A 1 133 ? -6.865 3.687 5.054 1.00 91.88 133 LEU A N 1
ATOM 1005 C CA . LEU A 1 133 ? -6.269 3.751 6.397 1.00 91.88 133 LEU A CA 1
ATOM 1006 C C . LEU A 1 133 ? -6.494 5.111 7.049 1.00 91.88 133 LEU A C 1
ATOM 1008 O O . LEU A 1 133 ? -6.905 5.164 8.200 1.00 91.88 133 LEU A O 1
ATOM 1012 N N . MET A 1 134 ? -6.302 6.200 6.305 1.00 88.50 134 MET A N 1
ATOM 1013 C CA . MET A 1 134 ? -6.501 7.555 6.826 1.00 88.50 134 MET A CA 1
ATOM 1014 C C . MET A 1 134 ? -7.958 7.839 7.217 1.00 88.50 134 MET A C 1
ATOM 1016 O O . MET A 1 134 ? -8.195 8.665 8.091 1.00 88.50 134 MET A O 1
ATOM 1020 N N . ALA A 1 135 ? -8.922 7.147 6.601 1.00 86.69 135 ALA A N 1
ATOM 1021 C CA . ALA A 1 135 ? -10.340 7.237 6.950 1.00 86.69 135 ALA A CA 1
ATOM 1022 C C . ALA A 1 135 ? -10.756 6.293 8.096 1.00 86.69 135 ALA A C 1
ATOM 1024 O O . ALA A 1 135 ? -11.818 6.479 8.684 1.00 86.69 135 ALA A O 1
ATOM 1025 N N . ALA A 1 136 ? -9.951 5.273 8.419 1.00 84.19 136 ALA A N 1
ATOM 1026 C CA . ALA A 1 136 ? -10.301 4.264 9.419 1.00 84.19 136 ALA A CA 1
ATOM 1027 C C . ALA A 1 136 ? -10.577 4.836 10.828 1.00 84.19 136 ALA A C 1
ATOM 1029 O O . ALA A 1 136 ? -11.516 4.355 11.459 1.00 84.19 136 ALA A O 1
ATOM 1030 N N . PRO A 1 137 ? -9.848 5.855 11.331 1.00 81.44 137 PRO A N 1
ATOM 1031 C CA . PRO A 1 137 ? -10.132 6.440 12.641 1.00 81.44 137 PRO A CA 1
ATOM 1032 C C . PRO A 1 137 ? -11.541 7.027 12.750 1.00 81.44 137 PRO A C 1
ATOM 1034 O O . PRO A 1 137 ? -12.204 6.819 13.761 1.00 81.44 137 PRO A O 1
ATOM 1037 N N . ASP A 1 138 ? -12.016 7.709 11.706 1.00 81.38 138 ASP A N 1
ATOM 1038 C CA . ASP A 1 138 ? -13.358 8.299 11.701 1.00 81.38 138 ASP A CA 1
ATOM 1039 C C . ASP A 1 138 ? -14.441 7.207 11.559 1.00 81.38 138 ASP A C 1
ATOM 1041 O O . ASP A 1 138 ? -15.521 7.315 12.132 1.00 81.38 138 ASP A O 1
ATOM 1045 N N . GLU A 1 139 ? -14.146 6.104 10.858 1.00 82.19 139 GLU A N 1
ATOM 1046 C CA . GLU A 1 139 ? -15.046 4.940 10.746 1.00 82.19 139 GLU A CA 1
ATOM 1047 C C . GLU A 1 139 ? -15.184 4.145 12.055 1.00 82.19 139 GLU A C 1
ATOM 1049 O O . GLU A 1 139 ? -16.213 3.504 12.284 1.00 82.19 139 GLU A O 1
ATOM 1054 N N . LEU A 1 140 ? -14.164 4.193 12.913 1.00 76.69 140 LEU A N 1
ATOM 1055 C CA . LEU A 1 140 ? -14.172 3.573 14.238 1.00 76.69 140 LEU A CA 1
ATOM 1056 C C . LEU A 1 140 ? -14.973 4.389 15.269 1.00 76.69 140 LEU A C 1
ATOM 1058 O O . LEU A 1 140 ? -15.340 3.846 16.311 1.00 76.69 140 LEU A O 1
ATOM 1062 N N . GLY A 1 141 ? -15.280 5.656 14.972 1.00 80.25 141 GLY A N 1
ATOM 1063 C CA . GLY A 1 141 ? -16.038 6.572 15.826 1.00 80.25 141 GLY A CA 1
ATOM 1064 C C . GLY A 1 141 ? -15.168 7.600 16.560 1.00 80.25 141 GLY A C 1
ATOM 1065 O O . GLY A 1 141 ? -13.952 7.448 16.687 1.00 80.25 141 GLY A O 1
ATOM 1066 N N . ASP A 1 142 ? -15.808 8.654 17.077 1.00 75.50 142 ASP A N 1
ATOM 1067 C CA . ASP A 1 142 ? -15.139 9.858 17.603 1.00 75.50 142 ASP A CA 1
ATOM 1068 C C . ASP A 1 142 ? -14.100 9.570 18.698 1.00 75.50 142 ASP A C 1
ATOM 1070 O O . ASP A 1 142 ? -13.025 10.176 18.724 1.00 75.50 142 ASP A O 1
ATOM 1074 N N . THR A 1 143 ? -14.382 8.607 19.579 1.00 73.44 143 THR A N 1
ATOM 1075 C CA . THR A 1 143 ? -13.459 8.192 20.645 1.00 73.44 143 THR A CA 1
ATOM 1076 C C . THR A 1 143 ? -12.144 7.642 20.077 1.00 73.44 143 THR A C 1
ATOM 1078 O O . THR A 1 143 ? -11.070 7.976 20.581 1.00 73.44 143 THR A O 1
ATOM 1081 N N . TYR A 1 144 ? -12.198 6.868 18.986 1.00 75.50 144 TYR A N 1
ATOM 1082 C CA . TYR A 1 144 ? -11.004 6.358 18.302 1.00 75.50 144 TYR A CA 1
ATOM 1083 C C . TYR A 1 144 ? -10.284 7.428 17.515 1.00 75.50 144 TYR A C 1
ATOM 1085 O O . TYR A 1 144 ? -9.056 7.484 17.557 1.00 75.50 144 TYR A O 1
ATOM 1093 N N . ALA A 1 145 ? -11.029 8.289 16.824 1.00 81.12 145 ALA A N 1
ATOM 1094 C CA . ALA A 1 145 ? -10.444 9.383 16.070 1.00 81.12 145 ALA A CA 1
ATOM 1095 C C . ALA A 1 145 ? -9.589 10.286 16.977 1.00 81.12 145 ALA A C 1
ATOM 1097 O O . ALA A 1 145 ? -8.469 10.650 16.610 1.00 81.12 145 ALA A O 1
ATOM 1098 N N . ALA A 1 146 ? -10.064 10.588 18.191 1.00 80.69 146 ALA A N 1
ATOM 1099 C CA . ALA A 1 146 ? -9.310 11.357 19.178 1.00 80.69 146 ALA A CA 1
ATOM 1100 C C . ALA A 1 146 ? -8.042 10.626 19.656 1.00 80.69 146 ALA A C 1
ATOM 1102 O O . ALA A 1 146 ? -6.955 11.209 19.638 1.00 80.69 146 ALA A O 1
ATOM 1103 N N . ALA A 1 147 ? -8.161 9.347 20.031 1.00 81.00 147 ALA A N 1
ATOM 1104 C CA . ALA A 1 147 ? -7.032 8.533 20.483 1.00 81.00 147 ALA A CA 1
ATOM 1105 C C . ALA A 1 147 ? -5.955 8.382 19.397 1.00 81.00 147 ALA A C 1
ATOM 1107 O O . ALA A 1 147 ? -4.772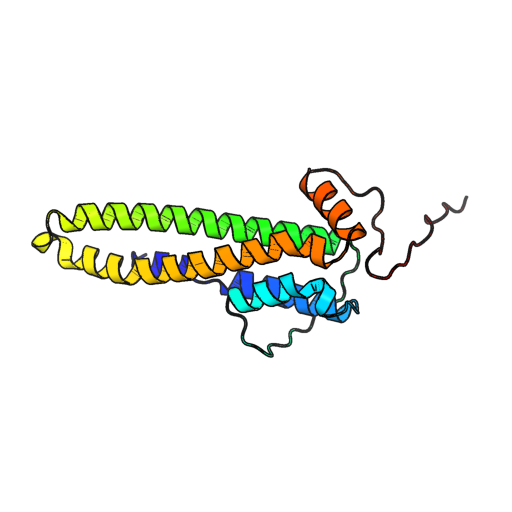 8.604 19.651 1.00 81.00 147 ALA A O 1
ATOM 1108 N N . TYR A 1 148 ? -6.369 8.083 18.167 1.00 83.50 148 TYR A N 1
ATOM 1109 C CA . TYR A 1 148 ? -5.483 7.967 17.015 1.00 83.50 148 TYR A CA 1
ATOM 1110 C C . TYR A 1 148 ? -4.744 9.281 16.730 1.00 83.50 148 TYR A C 1
ATOM 1112 O O . TYR A 1 148 ? -3.522 9.271 16.593 1.00 83.50 148 TYR A O 1
ATOM 1120 N N . ARG A 1 149 ? -5.443 10.428 16.697 1.00 85.44 149 ARG A N 1
ATOM 1121 C CA . ARG A 1 149 ? -4.806 11.743 16.474 1.00 85.44 149 ARG A CA 1
ATOM 1122 C C . ARG A 1 149 ? -3.792 12.071 17.573 1.00 85.44 149 ARG A C 1
ATOM 1124 O O . ARG A 1 149 ? -2.720 12.596 17.275 1.00 85.44 149 ARG A O 1
ATOM 1131 N N . LEU A 1 150 ? -4.109 11.735 18.824 1.00 86.00 150 LEU A N 1
ATOM 1132 C CA . LEU A 1 150 ? -3.221 11.933 19.966 1.00 86.00 150 LEU A CA 1
ATOM 1133 C C . LEU A 1 150 ? -1.937 11.103 19.818 1.00 86.00 150 LEU A C 1
ATOM 1135 O O . LEU A 1 150 ? -0.848 11.681 19.841 1.00 86.00 150 LEU A O 1
ATOM 1139 N N . VAL A 1 151 ? -2.052 9.792 19.583 1.00 85.31 151 VAL A N 1
ATOM 1140 C CA . VAL A 1 151 ? -0.888 8.899 19.427 1.00 85.31 151 VAL A CA 1
ATOM 1141 C C . VAL A 1 151 ? -0.058 9.279 18.201 1.00 85.31 151 VAL A C 1
ATOM 1143 O O . VAL A 1 151 ? 1.161 9.407 18.293 1.00 85.31 151 VAL A O 1
ATOM 1146 N N . LYS A 1 152 ? -0.711 9.584 17.076 1.00 84.88 152 LYS A N 1
ATOM 1147 C CA . LYS A 1 152 ? -0.044 10.038 15.847 1.00 84.88 152 LYS A CA 1
ATOM 1148 C C . LYS A 1 152 ? 0.752 11.334 16.036 1.00 84.88 152 LYS A C 1
ATOM 1150 O O . LYS A 1 152 ? 1.761 11.530 15.370 1.00 84.88 152 LYS A O 1
ATOM 1155 N N . SER A 1 153 ? 0.333 12.206 16.956 1.00 86.62 153 SER A N 1
ATOM 1156 C CA . SER A 1 153 ? 1.070 13.430 17.315 1.00 86.62 153 SER A CA 1
ATOM 1157 C C . SER A 1 153 ? 2.268 13.200 18.251 1.00 86.62 153 SER A C 1
ATOM 1159 O O . SER A 1 153 ? 2.882 14.165 18.704 1.00 86.62 153 SER A O 1
ATOM 1161 N N . GLY A 1 154 ? 2.596 11.943 18.568 1.00 84.75 154 GLY A N 1
ATOM 1162 C CA . GLY A 1 154 ? 3.687 11.575 19.473 1.00 84.75 154 GLY A CA 1
ATOM 1163 C C . GLY A 1 154 ? 3.325 11.657 20.958 1.00 84.75 154 GLY A C 1
ATOM 1164 O O . GLY A 1 154 ? 4.210 11.590 21.808 1.00 84.75 154 GLY A O 1
ATOM 1165 N N . ARG A 1 155 ? 2.039 11.817 21.294 1.00 85.31 155 ARG A N 1
ATOM 1166 C CA . ARG A 1 155 ? 1.560 11.824 22.684 1.00 85.31 155 ARG A CA 1
ATOM 1167 C C . ARG A 1 155 ? 1.151 10.418 23.121 1.00 85.31 155 ARG A C 1
ATOM 1169 O O . ARG A 1 155 ? 0.802 9.579 22.300 1.00 85.31 155 ARG A O 1
ATOM 1176 N N . GLN A 1 156 ? 1.159 10.171 24.427 1.00 78.31 156 GLN A N 1
ATOM 1177 C CA . GLN A 1 156 ? 0.740 8.891 25.001 1.00 78.31 156 GLN A CA 1
ATOM 1178 C C . GLN A 1 156 ? -0.687 8.970 25.542 1.00 78.31 156 GLN A C 1
ATOM 1180 O O . GLN A 1 156 ? -1.100 9.996 26.086 1.00 78.31 156 GLN A O 1
ATOM 1185 N N . LEU A 1 157 ? -1.436 7.875 25.404 1.00 71.56 157 LEU A N 1
ATOM 1186 C CA . LEU A 1 157 ? -2.731 7.739 26.060 1.00 71.56 157 LEU A CA 1
ATOM 1187 C C . LEU A 1 157 ? -2.524 7.608 27.579 1.00 71.56 157 LEU A C 1
ATOM 1189 O O . LEU A 1 157 ? -1.623 6.885 28.001 1.00 71.56 157 LEU A O 1
ATOM 1193 N N . PRO A 1 158 ? -3.352 8.271 28.406 1.00 66.62 158 PRO A N 1
ATOM 1194 C CA . PRO A 1 158 ? -3.175 8.271 29.859 1.00 66.62 158 PRO A CA 1
ATOM 1195 C C . PRO A 1 158 ? -3.387 6.888 30.497 1.00 66.62 158 PRO A C 1
ATOM 1197 O O . PRO A 1 158 ? -2.835 6.614 31.560 1.00 66.62 158 PRO A O 1
ATOM 1200 N N . HIS A 1 159 ? -4.150 6.001 29.846 1.00 67.94 159 HIS A N 1
ATOM 1201 C CA . HIS A 1 159 ? -4.415 4.640 30.311 1.00 67.94 159 HIS A CA 1
ATOM 1202 C C . HIS A 1 159 ? -4.423 3.642 29.145 1.00 67.94 159 HIS A C 1
ATOM 1204 O O . HIS A 1 159 ? -4.865 3.965 28.041 1.00 67.94 159 HIS A O 1
ATOM 1210 N N . ASN A 1 160 ? -4.038 2.392 29.424 1.00 65.81 160 ASN A N 1
ATOM 1211 C CA . ASN A 1 160 ? -4.170 1.243 28.515 1.00 65.81 160 ASN A CA 1
ATOM 1212 C C . ASN A 1 160 ? -5.626 0.727 28.457 1.00 65.81 160 ASN A C 1
ATOM 1214 O O . ASN A 1 160 ? -5.876 -0.467 28.619 1.00 65.81 160 ASN A O 1
ATOM 1218 N N . GLY A 1 161 ? -6.596 1.633 28.310 1.00 62.31 161 GLY A N 1
ATOM 1219 C CA . GLY A 1 161 ? -8.023 1.317 28.378 1.00 62.31 161 GLY A CA 1
ATOM 1220 C C . GLY A 1 161 ? -8.501 0.384 27.259 1.00 62.31 161 GLY A C 1
ATOM 1221 O O . GLY A 1 161 ? -7.913 0.330 26.176 1.00 62.31 161 GLY A O 1
ATOM 1222 N N . ARG A 1 162 ? -9.596 -0.337 27.534 1.00 65.00 162 ARG A N 1
ATOM 1223 C CA . ARG A 1 162 ? -10.403 -1.073 26.548 1.00 65.00 162 ARG A CA 1
ATOM 1224 C C . ARG A 1 162 ? -11.634 -0.251 26.167 1.00 65.00 162 ARG A C 1
ATO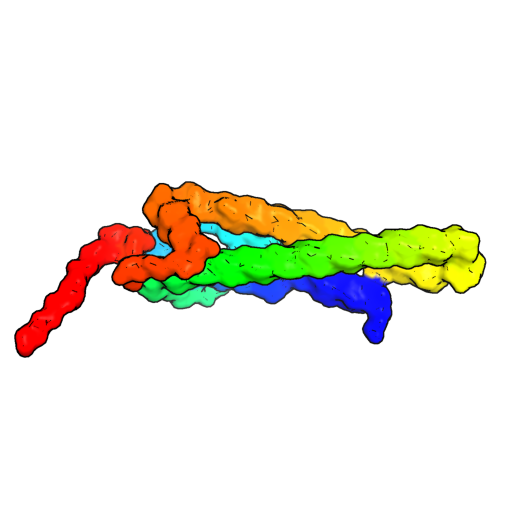M 1226 O O . ARG A 1 162 ? -12.770 -0.589 26.511 1.00 65.00 162 ARG A O 1
ATOM 1233 N N . PHE A 1 163 ? -11.409 0.839 25.444 1.00 66.56 163 PHE A N 1
ATOM 1234 C CA . PHE A 1 163 ? -12.496 1.621 24.863 1.00 66.56 163 PHE A CA 1
ATOM 1235 C C . PHE A 1 163 ? -13.240 0.801 23.782 1.00 66.56 163 PHE A C 1
ATOM 1237 O O . PHE A 1 163 ? -14.431 1.036 23.583 1.00 66.56 163 PHE A O 1
ATOM 1244 N N . ILE A 1 164 ? -12.610 -0.241 23.190 1.00 59.72 164 ILE A N 1
ATOM 1245 C CA . ILE A 1 164 ? -13.174 -1.028 22.058 1.00 59.72 164 ILE A CA 1
ATOM 1246 C C . ILE A 1 164 ? -14.453 -1.753 22.478 1.00 59.72 164 ILE A C 1
ATOM 1248 O O . ILE A 1 164 ? -15.363 -1.959 21.676 1.00 59.72 164 ILE A O 1
ATOM 1252 N N . THR A 1 165 ? -14.534 -2.130 23.750 1.00 58.34 165 THR A N 1
ATOM 1253 C CA . THR A 1 165 ? -15.659 -2.878 24.313 1.00 58.34 165 THR A CA 1
ATOM 1254 C C . THR A 1 165 ? -16.522 -2.029 25.245 1.00 58.34 165 THR A C 1
ATOM 1256 O O . THR A 1 165 ? -17.369 -2.581 25.942 1.00 58.34 165 THR A O 1
ATOM 1259 N N . GLY A 1 166 ? -16.285 -0.713 25.326 1.00 51.09 166 GLY A N 1
ATOM 1260 C CA . GLY A 1 166 ? -16.964 0.166 26.284 1.00 51.09 166 GLY A CA 1
ATOM 1261 C C . GLY A 1 166 ? -16.674 -0.170 27.754 1.00 51.09 166 GLY A C 1
ATOM 1262 O O . GLY A 1 166 ? -17.420 0.248 28.636 1.00 51.09 166 GLY A O 1
ATOM 1263 N N . GLN A 1 167 ? -15.610 -0.929 28.040 1.00 47.16 167 GLN A N 1
ATOM 1264 C CA . GLN A 1 167 ? -15.235 -1.281 29.407 1.00 47.16 167 GLN A CA 1
ATOM 1265 C C . GLN A 1 167 ? -14.200 -0.278 29.917 1.00 47.16 167 GLN A C 1
ATOM 1267 O O . GLN A 1 167 ? -12.991 -0.491 29.821 1.00 47.16 167 GLN A O 1
ATOM 1272 N N . ASN A 1 168 ? -14.693 0.817 30.494 1.00 47.22 168 ASN A N 1
ATOM 1273 C CA . ASN A 1 168 ? -13.901 1.656 31.387 1.00 47.22 168 ASN A CA 1
ATOM 1274 C C . ASN A 1 168 ? -13.638 0.850 32.667 1.00 47.22 168 ASN A C 1
ATOM 1276 O O . ASN A 1 168 ? -14.413 0.915 33.617 1.00 47.22 168 ASN A O 1
ATOM 1280 N N . GLY A 1 169 ? -12.596 0.018 32.677 1.00 45.78 169 GLY A N 1
ATOM 1281 C CA . GLY A 1 169 ? -12.144 -0.605 33.918 1.00 45.78 169 GLY A CA 1
ATOM 1282 C C . GLY A 1 169 ? -11.694 0.492 34.892 1.00 45.78 169 GLY A C 1
ATOM 1283 O O . GLY A 1 169 ? -10.942 1.372 34.462 1.00 45.78 169 GLY A O 1
ATOM 1284 N N . PRO A 1 170 ? -12.145 0.491 36.161 1.00 42.47 170 PRO A N 1
ATOM 1285 C CA . PRO A 1 170 ? -11.634 1.429 37.156 1.00 42.47 170 PRO A CA 1
ATOM 1286 C C . PRO A 1 170 ? -10.111 1.263 37.305 1.00 42.47 170 PRO A C 1
ATOM 1288 O O . PRO A 1 170 ? -9.591 0.177 37.018 1.00 42.47 170 PRO A O 1
ATOM 1291 N N . PRO A 1 171 ? -9.377 2.316 37.728 1.00 45.66 171 PRO A N 1
ATOM 1292 C CA . PRO A 1 171 ? -7.970 2.164 38.071 1.00 45.66 171 PRO A CA 1
ATOM 1293 C C . PRO A 1 171 ? -7.873 1.032 39.088 1.00 45.66 171 PRO A C 1
ATOM 1295 O O . PRO A 1 171 ? -8.678 0.981 40.016 1.00 45.66 171 PRO A O 1
ATOM 1298 N N . ALA A 1 172 ? -6.934 0.107 38.882 1.00 49.88 172 ALA A N 1
ATOM 1299 C CA . ALA A 1 172 ? -6.589 -0.855 39.912 1.00 49.88 172 ALA A CA 1
ATOM 1300 C C . ALA A 1 172 ? -6.269 -0.040 41.167 1.00 49.88 172 ALA A C 1
ATOM 1302 O O . ALA A 1 172 ? -5.260 0.668 41.202 1.00 49.88 172 ALA A O 1
ATOM 1303 N N . GLU A 1 173 ? -7.191 -0.053 42.130 1.00 42.28 173 GLU A N 1
ATOM 1304 C CA . GLU A 1 173 ? -6.960 0.499 43.449 1.00 42.28 173 GLU A CA 1
ATOM 1305 C C . GLU A 1 173 ? -5.665 -0.136 43.936 1.00 42.28 173 GLU A C 1
ATOM 1307 O O . GLU A 1 173 ?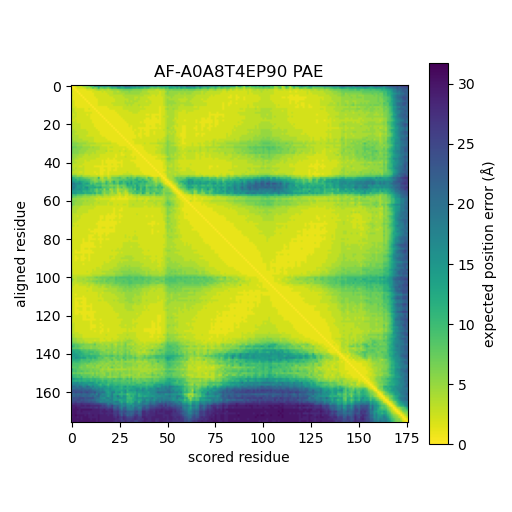 -5.533 -1.361 43.987 1.00 42.28 173 GLU A O 1
ATOM 1312 N N . ALA A 1 174 ? -4.675 0.711 44.204 1.00 46.28 174 ALA A N 1
ATOM 1313 C CA . ALA A 1 174 ? -3.532 0.313 44.989 1.00 46.28 174 ALA A CA 1
ATOM 1314 C C . ALA A 1 174 ? -4.089 -0.081 46.358 1.00 46.28 174 ALA A C 1
ATOM 1316 O O . ALA A 1 174 ? -4.425 0.775 47.176 1.00 46.28 174 ALA A O 1
ATOM 1317 N N . THR A 1 175 ? -4.284 -1.382 46.553 1.00 41.09 175 THR A N 1
ATOM 1318 C CA . THR A 1 175 ? -4.552 -1.972 47.858 1.00 41.09 175 THR A CA 1
ATOM 1319 C C . THR A 1 175 ? -3.386 -1.580 48.783 1.00 41.09 175 THR A C 1
ATOM 1321 O O . THR A 1 175 ? -2.243 -1.636 48.319 1.00 41.09 175 THR A O 1
ATOM 1324 N N . PRO A 1 176 ? -3.669 -1.118 50.016 1.00 49.69 176 PRO A N 1
ATOM 1325 C CA . PRO A 1 176 ? -2.732 -0.394 50.884 1.00 49.69 176 PRO A CA 1
ATOM 1326 C C . PRO A 1 176 ? -1.450 -1.147 51.250 1.00 49.69 176 PRO A C 1
ATOM 1328 O O . PRO A 1 176 ? -1.488 -2.397 51.333 1.00 49.69 176 PRO A O 1
#

Nearest PDB structures (foldseek):
  8ii8-assembly1_A  TM=3.999E-01  e=2.286E-01  Pleurotus salmoneostramineus
  2v0x-assembly1_B  TM=6.241E-01  e=3.317E+00  Mus musculus
  4zwr-assembly1_G  TM=6.114E-01  e=5.180E+00  Tequatrovirus T4
  4pk7-assembly1_A  TM=4.440E-01  e=6.635E+00  Homo sapiens

Radius of gyration: 20.97 Å; Cα contacts (8 Å, |Δi|>4): 203; chains: 1; bounding box: 40×30×83 Å

Secondary structure (DSSP, 8-state):
--HHHHHHHHH--HHHHHHHHHHHHHHHHTT--GGGGHHHHHHHHHTTPPTT-----PPPS-HHHHHHHHHHHHHHHHHHHHHHHHHHHHHHHHHHHHTTSTTT-HHHHHHHHHHHHHHHHHHHHHHHHHHHHHHHHHHT-HHHHHHHHHHHTTPPPSS--BGGGTB-PPP-----

pLDDT: mean 87.11, std 14.13, range [41.09, 98.62]

Sequence (176 aa):
MSIYSAAAHLADTSELSHTASQMTARCRSTGLTPSSYRGIIAVAVALGLAPGSRLAGRAWQTDVEFVNAIIDLETEVMTRLKRTNEMISRYETLLTNALAEPDKNTAPITALRAALPLLYTARRRVSYALGRLMAAPDELGDTYAAAYRLVKSGRQLPHNGRFITGQNGPPAEATP

Mean predicted aligned error: 6.8 Å